Protein AF-A0A960KCT1-F1 (afdb_monomer_lite)

pLDDT: mean 78.35, std 16.69, range [34.88, 96.38]

Sequence (153 aa):
AGGGMVDRVDALTRLNRQRGVGMAMISHTMSDLLSLASEQDRMKAKGFVERSGMVICGGLPAAEMPLLTSAIPFSRAEQSMLIGWQDPPAWDPHTGREAAPPGRGKFLVKVGGRPGIPVEVHLTEAERTINDTNKLWHTQSRVQSPASATEEG

Foldseek 3Di:
DAPCPLVVVVVCVVVCVVVVHDDDDDDPALVVLVVHPDPVSSVSSLQCLLPDQKDKAFADALVRVVSNCVSANDDPVRSVVSNQQPAAFDQDPVVRDGHPRPRVQWMWMDGGHDGTDIDGDDDDPVRVVVPPPCVVVVPPDPPDDDPPPDDDD

Structure (mmCIF, N/CA/C/O backbone):
data_AF-A0A960KCT1-F1
#
_entry.id   AF-A0A960KCT1-F1
#
loop_
_atom_site.group_PDB
_atom_site.id
_atom_site.type_symbol
_atom_site.label_atom_id
_atom_site.label_alt_id
_atom_site.label_comp_id
_atom_site.label_asym_id
_atom_site.label_entity_id
_atom_site.label_seq_id
_atom_site.pdbx_PDB_ins_code
_atom_site.Cartn_x
_atom_site.Cartn_y
_atom_site.Cartn_z
_atom_site.occupancy
_atom_site.B_iso_or_equiv
_atom_site.auth_seq_id
_atom_site.auth_comp_id
_atom_site.auth_asym_id
_atom_site.auth_atom_id
_atom_site.pdbx_PDB_model_num
ATOM 1 N N . ALA A 1 1 ? -20.639 9.529 -8.625 1.00 41.09 1 ALA A N 1
ATOM 2 C CA . ALA A 1 1 ? -21.199 8.176 -8.426 1.00 41.09 1 ALA A CA 1
ATOM 3 C C . ALA A 1 1 ? -20.186 7.371 -7.618 1.00 41.09 1 ALA A C 1
ATOM 5 O O . ALA A 1 1 ? -19.053 7.280 -8.060 1.00 41.09 1 ALA A O 1
ATOM 6 N N . GLY A 1 2 ? -20.521 6.905 -6.411 1.00 51.38 2 GLY A N 1
ATOM 7 C CA . GLY A 1 2 ? -19.531 6.277 -5.514 1.00 51.38 2 GLY A CA 1
ATOM 8 C C . GLY A 1 2 ? -20.027 5.950 -4.099 1.00 51.38 2 GLY A C 1
ATOM 9 O O . GLY A 1 2 ? -19.404 5.147 -3.411 1.00 51.38 2 GLY A O 1
ATOM 10 N N . GLY A 1 3 ? -21.166 6.509 -3.673 1.00 59.22 3 GLY A N 1
ATOM 11 C CA . GLY A 1 3 ? -21.781 6.155 -2.390 1.00 59.22 3 GLY A CA 1
ATOM 12 C C . GLY A 1 3 ? -22.148 4.668 -2.321 1.00 59.22 3 GLY A C 1
ATOM 13 O O . GLY A 1 3 ? -22.731 4.126 -3.263 1.00 59.22 3 GLY A O 1
ATOM 14 N N . GLY A 1 4 ? -21.782 4.009 -1.220 1.00 72.94 4 GLY A N 1
ATOM 15 C CA . GLY A 1 4 ? -22.131 2.613 -0.935 1.00 72.94 4 GLY A CA 1
ATOM 16 C C . GLY A 1 4 ? -21.210 1.547 -1.545 1.00 72.94 4 GLY A C 1
ATOM 17 O O . GLY A 1 4 ? -21.455 0.358 -1.346 1.00 72.94 4 GLY A O 1
ATOM 18 N N . MET A 1 5 ? -20.142 1.916 -2.267 1.00 80.69 5 MET A N 1
ATOM 19 C CA . MET A 1 5 ? -19.152 0.932 -2.744 1.00 80.69 5 MET A CA 1
ATOM 20 C C . MET A 1 5 ? -18.437 0.250 -1.571 1.00 80.69 5 MET A C 1
ATOM 22 O O . MET A 1 5 ? -18.290 -0.970 -1.558 1.00 80.69 5 MET A O 1
ATOM 26 N N . VAL A 1 6 ? -18.059 1.034 -0.561 1.00 80.81 6 VAL A N 1
ATOM 27 C CA . VAL A 1 6 ? -17.395 0.541 0.650 1.00 80.81 6 VAL A CA 1
ATOM 28 C C . VAL A 1 6 ? -18.294 -0.423 1.420 1.00 80.81 6 VAL A C 1
ATOM 30 O O . VAL A 1 6 ? -17.832 -1.481 1.831 1.00 80.81 6 VAL A O 1
ATOM 33 N N . ASP A 1 7 ? -19.591 -0.133 1.535 1.00 82.88 7 ASP A N 1
ATOM 34 C CA . ASP A 1 7 ? -20.546 -1.025 2.206 1.00 82.88 7 ASP A CA 1
ATOM 35 C C . ASP A 1 7 ? -20.692 -2.377 1.502 1.00 82.88 7 ASP A C 1
ATOM 37 O O . ASP A 1 7 ? -20.801 -3.418 2.151 1.00 82.88 7 ASP A O 1
ATOM 41 N N . ARG A 1 8 ? -20.653 -2.387 0.164 1.00 83.12 8 ARG A N 1
ATOM 42 C CA . ARG A 1 8 ? -20.685 -3.633 -0.615 1.00 83.12 8 ARG A CA 1
ATOM 43 C C . ARG A 1 8 ? -19.427 -4.465 -0.388 1.00 83.12 8 ARG A C 1
ATOM 45 O O . ARG A 1 8 ? -19.531 -5.677 -0.213 1.00 83.12 8 ARG A O 1
ATOM 52 N N . VAL A 1 9 ? -18.255 -3.828 -0.364 1.00 82.56 9 VAL A N 1
ATOM 53 C CA . VAL A 1 9 ? -16.987 -4.506 -0.056 1.00 82.56 9 VAL A CA 1
ATOM 54 C C . VAL A 1 9 ? -17.003 -5.045 1.378 1.00 82.56 9 VAL A C 1
ATOM 56 O O . VAL A 1 9 ? -16.672 -6.211 1.584 1.00 82.56 9 VAL A O 1
ATOM 59 N N . ASP A 1 10 ? -17.479 -4.268 2.356 1.00 83.00 10 ASP A N 1
ATOM 60 C CA . ASP A 1 10 ? -17.602 -4.720 3.749 1.00 83.00 10 ASP A CA 1
ATOM 61 C C . ASP A 1 10 ? -18.520 -5.949 3.867 1.00 83.00 10 ASP A C 1
ATOM 63 O O . ASP A 1 10 ? -18.131 -6.969 4.444 1.00 83.00 10 ASP A O 1
ATOM 67 N N . ALA A 1 11 ? -19.692 -5.917 3.225 1.00 81.56 11 ALA A N 1
ATOM 68 C CA . ALA A 1 11 ? -20.610 -7.053 3.185 1.00 81.56 11 ALA A CA 1
ATOM 69 C C . ALA A 1 11 ? -19.955 -8.310 2.582 1.00 81.56 11 ALA A C 1
ATOM 71 O O . ALA A 1 11 ? -20.084 -9.406 3.137 1.00 81.56 11 ALA A O 1
ATOM 72 N N . LEU A 1 12 ? -19.202 -8.158 1.488 1.00 81.81 12 LEU A N 1
ATOM 73 C CA . LEU A 1 12 ? -18.476 -9.263 0.860 1.00 81.81 12 LEU A CA 1
ATOM 74 C C . LEU A 1 12 ? -17.367 -9.817 1.762 1.00 81.81 12 LEU A C 1
ATOM 76 O O . LEU A 1 12 ? -17.253 -11.035 1.895 1.00 81.81 12 LEU A O 1
ATOM 80 N N . THR A 1 13 ? -16.579 -8.966 2.428 1.00 79.19 13 THR A N 1
ATOM 81 C CA . THR A 1 13 ? -15.519 -9.438 3.340 1.00 79.19 13 THR A CA 1
ATOM 82 C C . THR A 1 13 ? -16.082 -10.260 4.501 1.00 79.19 13 THR A C 1
ATOM 84 O O . THR A 1 13 ? -15.468 -11.250 4.908 1.00 79.19 13 THR A O 1
ATOM 87 N N . ARG A 1 14 ? -17.276 -9.912 5.002 1.00 80.25 14 ARG A N 1
ATOM 88 C CA . ARG A 1 14 ? -17.973 -10.668 6.054 1.00 80.25 14 ARG A CA 1
ATOM 89 C C . ARG A 1 14 ? -18.489 -12.020 5.565 1.00 80.25 14 ARG A C 1
ATOM 91 O O . ARG A 1 14 ? -18.292 -13.018 6.255 1.00 80.25 14 ARG A O 1
ATOM 98 N N . LEU A 1 15 ? -19.115 -12.068 4.388 1.00 79.19 15 LEU A N 1
ATOM 99 C CA . LEU A 1 15 ? -19.645 -13.310 3.808 1.00 79.19 15 LEU A CA 1
ATOM 100 C C . LEU A 1 15 ? -18.529 -14.292 3.424 1.00 79.19 15 LEU A C 1
ATOM 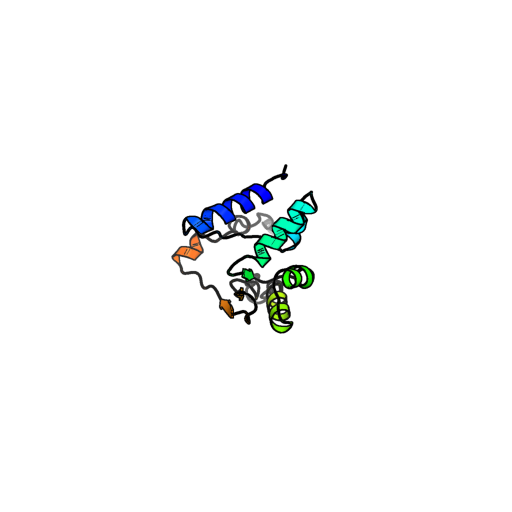102 O O . LEU A 1 15 ? -18.629 -15.489 3.694 1.00 79.19 15 LEU A O 1
ATOM 106 N N . ASN A 1 16 ? -17.442 -13.788 2.838 1.00 81.12 16 ASN A N 1
ATOM 107 C CA . ASN A 1 16 ? -16.352 -14.614 2.320 1.00 81.12 16 ASN A CA 1
ATOM 108 C C . ASN A 1 16 ? -15.605 -15.386 3.418 1.00 81.12 16 ASN A C 1
ATOM 110 O O . ASN A 1 16 ? -15.209 -16.532 3.191 1.00 81.12 16 ASN A O 1
ATOM 114 N N . ARG A 1 17 ? -15.505 -14.826 4.635 1.00 71.06 17 ARG A N 1
ATOM 115 C CA . ARG A 1 17 ? -14.908 -15.515 5.796 1.00 71.06 17 ARG A CA 1
ATOM 116 C C . ARG A 1 17 ? -15.616 -16.822 6.154 1.00 71.06 17 ARG A C 1
ATOM 118 O O . ARG A 1 17 ? -14.961 -17.749 6.609 1.00 71.06 17 ARG A O 1
ATOM 125 N N . GLN A 1 18 ? -16.928 -16.913 5.941 1.00 73.56 18 GLN A N 1
ATOM 126 C CA . GLN A 1 18 ? -17.704 -18.116 6.268 1.00 73.56 18 GLN A CA 1
ATOM 127 C C . GLN A 1 18 ? -17.621 -19.199 5.185 1.00 73.56 18 GLN A C 1
ATOM 129 O O . GLN A 1 18 ? -17.978 -20.344 5.439 1.00 73.56 18 GLN A O 1
ATOM 134 N N . ARG A 1 19 ? -17.171 -18.845 3.975 1.00 78.88 19 ARG A N 1
ATOM 135 C CA . ARG A 1 19 ? -17.183 -19.728 2.797 1.00 78.88 19 ARG A CA 1
ATOM 136 C C . ARG A 1 19 ? -15.792 -20.134 2.310 1.00 78.88 19 ARG A C 1
ATOM 138 O O . ARG A 1 19 ? -15.685 -20.749 1.258 1.00 78.88 19 ARG A O 1
ATOM 145 N N . GLY A 1 20 ? -14.736 -19.773 3.043 1.00 79.12 20 GLY A N 1
ATOM 146 C CA . GLY A 1 20 ? -13.354 -20.055 2.641 1.00 79.12 20 GLY A CA 1
ATOM 147 C C . GLY A 1 20 ? -12.911 -19.306 1.379 1.00 79.12 20 GLY A C 1
ATOM 148 O O . GLY A 1 20 ? -11.993 -19.749 0.698 1.00 79.12 20 GLY A O 1
ATOM 149 N N . VAL A 1 21 ? -13.561 -18.186 1.044 1.00 85.50 21 VAL A N 1
ATOM 150 C CA . VAL A 1 21 ? -13.243 -17.391 -0.151 1.00 85.50 21 VAL A CA 1
ATOM 151 C C . VAL A 1 21 ? -12.229 -16.304 0.213 1.00 85.50 21 VAL A C 1
ATOM 153 O O . VAL A 1 21 ? -12.458 -15.515 1.130 1.00 85.50 21 VAL A O 1
ATOM 156 N N . GLY A 1 22 ? -11.110 -16.244 -0.512 1.00 82.81 22 GLY A N 1
ATOM 157 C CA . GLY A 1 22 ? -10.127 -15.164 -0.399 1.00 82.81 22 GLY A CA 1
ATOM 158 C C . GLY A 1 22 ? -10.562 -13.907 -1.158 1.00 82.81 22 GLY A C 1
ATOM 159 O O . GLY A 1 22 ? -11.239 -13.994 -2.179 1.00 82.81 22 GLY A O 1
ATOM 160 N N . MET A 1 23 ? -10.167 -12.731 -0.671 1.00 87.12 23 MET A N 1
ATOM 161 C CA . MET A 1 23 ? -10.378 -11.457 -1.361 1.00 87.12 23 MET A CA 1
ATOM 162 C C . MET A 1 23 ? -9.052 -10.712 -1.469 1.00 87.12 23 MET A C 1
ATOM 164 O O . MET A 1 23 ? -8.354 -10.557 -0.469 1.00 87.12 23 MET A O 1
ATOM 168 N N . ALA A 1 24 ? -8.743 -10.228 -2.670 1.00 89.31 24 ALA A N 1
ATOM 169 C CA . ALA A 1 24 ? -7.650 -9.299 -2.915 1.00 89.31 24 ALA A CA 1
ATOM 170 C C . ALA A 1 24 ? -8.232 -7.916 -3.227 1.00 89.31 24 ALA A C 1
ATOM 172 O O . ALA A 1 24 ? -9.109 -7.787 -4.080 1.00 89.31 24 ALA A O 1
ATOM 173 N N . MET A 1 25 ? -7.749 -6.896 -2.522 1.00 90.06 25 MET A N 1
ATOM 174 C CA . MET A 1 25 ? -8.068 -5.491 -2.772 1.00 90.06 25 MET A CA 1
ATOM 175 C C . MET A 1 25 ? -6.795 -4.819 -3.274 1.00 90.06 25 MET A C 1
ATOM 177 O O . MET A 1 25 ? -5.746 -4.967 -2.650 1.00 90.06 25 MET A O 1
ATOM 181 N N . ILE A 1 26 ? -6.880 -4.126 -4.407 1.00 90.44 26 ILE A N 1
ATOM 182 C CA . ILE A 1 26 ? -5.725 -3.527 -5.080 1.00 90.44 26 ILE A CA 1
ATOM 183 C C . ILE A 1 26 ? -6.019 -2.039 -5.271 1.00 90.44 26 ILE A C 1
ATOM 185 O O . ILE A 1 26 ? -7.007 -1.684 -5.913 1.00 90.44 26 ILE A O 1
ATOM 189 N N . SER A 1 27 ? -5.170 -1.187 -4.700 1.00 89.06 27 SER A N 1
ATOM 190 C CA . SER A 1 27 ? -5.159 0.264 -4.901 1.00 89.06 27 SER A CA 1
ATOM 191 C C . SER A 1 27 ? -3.742 0.724 -5.242 1.00 89.06 27 SER A C 1
ATOM 193 O O . SER A 1 27 ? -2.779 -0.023 -5.048 1.00 89.06 27 SER A O 1
ATOM 195 N N . HIS A 1 28 ? -3.605 1.939 -5.771 1.00 88.88 28 HIS A N 1
ATOM 196 C CA . HIS A 1 28 ? -2.292 2.526 -6.027 1.00 88.88 28 HIS A CA 1
ATOM 197 C C . HIS A 1 28 ? -1.688 3.102 -4.752 1.00 88.88 28 HIS A C 1
ATOM 199 O O . HIS A 1 28 ? -0.478 3.023 -4.551 1.00 88.88 28 HIS A O 1
ATOM 205 N N . THR A 1 29 ? -2.525 3.675 -3.891 1.00 87.94 29 THR A N 1
ATOM 206 C CA . THR A 1 29 ? -2.094 4.334 -2.658 1.00 87.94 29 THR A CA 1
ATOM 207 C C . THR A 1 29 ? -3.109 4.147 -1.526 1.00 87.94 29 THR A C 1
ATOM 209 O O . THR A 1 29 ? -4.215 3.638 -1.737 1.00 87.94 29 THR A O 1
ATOM 212 N N . MET A 1 30 ? -2.744 4.563 -0.307 1.00 87.69 30 MET A N 1
ATOM 213 C CA . MET A 1 30 ? -3.702 4.688 0.798 1.00 87.69 30 MET A CA 1
ATOM 214 C C . MET A 1 30 ? -4.592 5.919 0.607 1.00 87.69 30 MET A C 1
ATOM 216 O O . MET A 1 30 ? -5.762 5.899 0.993 1.00 87.69 30 MET A O 1
ATOM 220 N N . SER A 1 31 ? -4.059 6.970 -0.017 1.00 86.19 31 SER A N 1
ATOM 221 C CA . SER A 1 31 ? -4.798 8.184 -0.371 1.00 86.19 31 SER A CA 1
ATOM 222 C C . SER A 1 31 ? -5.987 7.927 -1.301 1.00 86.19 31 SER A C 1
ATOM 224 O O . SER A 1 31 ? -6.995 8.628 -1.196 1.00 86.19 31 SER A O 1
ATOM 226 N N . ASP A 1 32 ? -5.950 6.874 -2.122 1.00 85.19 32 ASP A N 1
ATOM 227 C CA . ASP A 1 32 ? -7.102 6.448 -2.932 1.00 85.19 32 ASP A CA 1
ATOM 228 C C . ASP A 1 32 ? -8.343 6.201 -2.056 1.00 85.19 32 ASP A C 1
ATOM 230 O O . ASP A 1 32 ? -9.463 6.543 -2.439 1.00 85.19 32 ASP A O 1
ATOM 234 N N . LEU A 1 33 ? -8.154 5.689 -0.834 1.00 81.25 33 LEU A N 1
ATOM 235 C CA . LEU A 1 33 ? -9.231 5.445 0.130 1.00 81.25 33 LEU A CA 1
ATOM 236 C C . LEU A 1 33 ? -9.754 6.742 0.765 1.00 81.25 33 LEU A C 1
ATOM 238 O O . LEU A 1 33 ? -10.884 6.787 1.248 1.00 81.25 33 LEU A O 1
ATOM 242 N N . LEU A 1 34 ? -8.964 7.817 0.761 1.00 78.06 34 LEU A N 1
ATOM 243 C CA . LEU A 1 34 ? -9.381 9.131 1.256 1.00 78.06 34 LEU A CA 1
ATOM 244 C C . LEU A 1 34 ? -10.187 9.928 0.227 1.00 78.06 34 LEU A C 1
ATOM 246 O O . LEU A 1 34 ? -10.888 10.866 0.602 1.00 78.06 34 LEU A O 1
ATOM 250 N N . SER A 1 35 ? -10.145 9.540 -1.049 1.00 80.81 35 SER A N 1
ATOM 251 C CA . SER A 1 35 ? -10.928 10.180 -2.115 1.00 80.81 35 SER A CA 1
ATOM 252 C C . SER A 1 35 ? -12.446 9.971 -1.977 1.00 80.81 35 SER A C 1
ATOM 254 O O . SER A 1 35 ? -13.239 10.627 -2.654 1.00 80.81 35 SER A O 1
ATOM 256 N N . LEU A 1 36 ? -12.869 9.082 -1.071 1.00 81.25 36 LEU A N 1
ATOM 257 C CA . LEU A 1 36 ? -14.272 8.799 -0.788 1.00 81.25 36 LEU A CA 1
ATOM 258 C C . LEU A 1 36 ? -14.999 10.042 -0.253 1.00 81.25 36 LEU A C 1
ATOM 260 O O . LEU A 1 36 ? -14.438 10.847 0.492 1.00 81.25 36 LEU A O 1
ATOM 264 N N . ALA A 1 37 ? -16.266 10.201 -0.639 1.00 79.94 37 ALA A N 1
ATOM 265 C CA . ALA A 1 37 ? -17.031 11.417 -0.361 1.00 79.94 37 ALA A CA 1
ATOM 266 C C . ALA A 1 37 ? -17.370 11.596 1.129 1.00 79.94 37 ALA A C 1
ATOM 268 O O . ALA A 1 37 ? -17.350 12.721 1.623 1.00 79.94 37 ALA A O 1
ATOM 269 N N . SER A 1 38 ? -17.674 10.507 1.842 1.00 87.06 38 SER A N 1
ATOM 270 C CA . SER A 1 38 ? -18.049 10.553 3.257 1.00 87.06 38 SER A CA 1
ATOM 271 C C . SER A 1 38 ? -16.888 10.141 4.163 1.00 87.06 38 SER A C 1
ATOM 273 O O . SER A 1 38 ? -16.128 9.223 3.853 1.00 87.06 38 SER A O 1
ATOM 275 N N . GLU A 1 39 ? -16.765 10.791 5.321 1.00 85.44 39 GLU A N 1
ATOM 276 C CA . GLU A 1 39 ? -15.782 10.415 6.345 1.00 85.44 39 GLU A CA 1
ATOM 277 C C . GLU A 1 39 ? -16.007 8.981 6.851 1.00 85.44 39 GLU A C 1
ATOM 279 O O . GLU A 1 39 ? -15.056 8.232 7.075 1.00 85.44 39 GLU A O 1
ATOM 284 N N . GLN A 1 40 ? -17.274 8.567 6.945 1.00 84.94 40 GLN A N 1
ATOM 285 C CA . GLN A 1 40 ? -17.654 7.210 7.323 1.00 84.94 40 GLN A CA 1
ATOM 286 C C . GLN A 1 40 ? -17.084 6.160 6.358 1.00 84.94 40 GLN A C 1
ATOM 288 O O . GLN A 1 40 ? -16.557 5.138 6.802 1.00 84.94 40 GLN A O 1
ATOM 293 N N . ASP A 1 41 ? -17.149 6.416 5.050 1.00 84.81 41 ASP A N 1
ATOM 294 C CA . ASP A 1 41 ? -16.608 5.513 4.033 1.00 84.81 41 ASP A CA 1
ATOM 295 C C . ASP A 1 41 ? -15.077 5.474 4.077 1.00 84.81 41 ASP A C 1
ATOM 297 O O . ASP A 1 41 ? -14.496 4.393 3.982 1.00 84.81 41 ASP A O 1
ATOM 301 N N . ARG A 1 42 ? -14.415 6.618 4.306 1.00 86.88 42 ARG A N 1
ATOM 302 C CA . ARG A 1 42 ? -12.950 6.686 4.487 1.00 86.88 42 ARG A CA 1
ATOM 303 C C . ARG A 1 42 ? -12.492 5.849 5.678 1.00 86.88 42 ARG A C 1
ATOM 305 O O . ARG A 1 42 ? -11.548 5.069 5.558 1.00 86.88 42 ARG A O 1
ATOM 312 N N . MET A 1 43 ? -13.174 5.975 6.819 1.00 85.81 43 MET A N 1
ATOM 313 C CA . MET A 1 43 ? -12.864 5.200 8.024 1.00 85.81 43 MET A CA 1
ATOM 314 C C . MET A 1 43 ? -13.044 3.696 7.797 1.00 85.81 43 MET A C 1
ATOM 316 O O . MET A 1 43 ? -12.171 2.905 8.158 1.00 85.81 43 MET A O 1
ATOM 320 N N . LYS A 1 44 ? -14.143 3.287 7.153 1.00 86.12 44 LYS A N 1
ATOM 321 C CA . LYS A 1 44 ? -14.384 1.879 6.806 1.00 86.12 44 LYS A CA 1
ATOM 322 C C . LYS A 1 44 ? -13.316 1.336 5.857 1.00 86.12 44 LYS A C 1
ATOM 324 O O . LYS A 1 44 ? -12.772 0.266 6.121 1.00 86.12 44 LYS A O 1
ATOM 329 N N . ALA A 1 45 ? -12.988 2.086 4.805 1.00 85.94 45 ALA A N 1
ATOM 330 C CA . ALA A 1 45 ? -11.986 1.708 3.817 1.00 85.94 45 ALA A CA 1
ATOM 331 C C . ALA A 1 45 ? -10.593 1.548 4.441 1.00 85.94 45 ALA A C 1
ATOM 333 O O . ALA A 1 45 ? -9.930 0.537 4.216 1.00 85.94 45 ALA A O 1
ATOM 334 N N . LYS A 1 46 ? -10.183 2.480 5.310 1.00 87.06 46 LYS A N 1
ATOM 335 C CA . LYS A 1 46 ? -8.952 2.345 6.102 1.00 87.06 46 LYS A CA 1
ATOM 336 C C . LYS A 1 46 ? -8.966 1.072 6.954 1.00 87.06 46 LYS A C 1
ATOM 338 O O . LYS A 1 46 ? -7.979 0.339 6.995 1.00 87.06 46 LYS A O 1
ATOM 343 N N . GLY A 1 47 ? -10.106 0.774 7.576 1.00 87.44 47 GLY A N 1
ATOM 344 C CA . GLY A 1 47 ? -10.293 -0.441 8.363 1.00 87.44 47 GLY 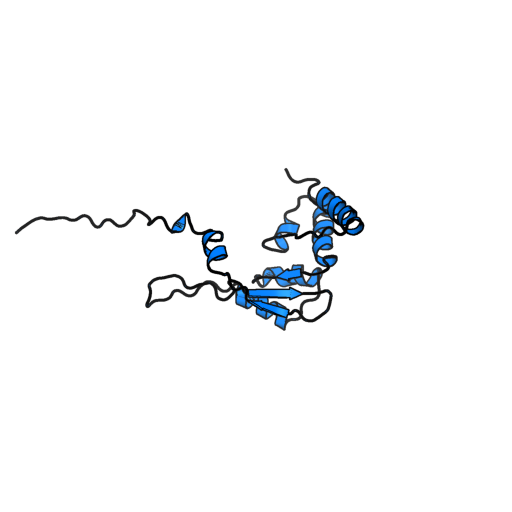A CA 1
ATOM 345 C C . GLY A 1 47 ? -10.159 -1.739 7.555 1.00 87.44 47 GLY A C 1
ATOM 346 O O . GLY A 1 47 ? -9.855 -2.779 8.138 1.00 87.44 47 GLY A O 1
ATOM 347 N N . PHE A 1 48 ? -10.349 -1.722 6.231 1.00 87.69 48 PHE A N 1
ATOM 348 C CA . PHE A 1 48 ? -10.093 -2.901 5.397 1.00 87.69 48 PHE A CA 1
ATOM 349 C C . PHE A 1 48 ? -8.614 -3.274 5.372 1.00 87.69 48 PHE A C 1
ATOM 351 O O . PHE A 1 48 ? -8.286 -4.455 5.473 1.00 87.69 48 PHE A O 1
ATOM 358 N N . VAL A 1 49 ? -7.727 -2.282 5.293 1.00 89.19 49 VAL A N 1
ATOM 359 C CA . VAL A 1 49 ? -6.275 -2.499 5.307 1.00 89.19 49 VAL A CA 1
ATOM 360 C C . VAL A 1 49 ? -5.842 -3.034 6.668 1.00 89.19 49 VAL A C 1
ATOM 362 O O . VAL A 1 49 ? -5.207 -4.079 6.733 1.00 89.19 49 VAL A O 1
ATOM 365 N N . GLU A 1 50 ? -6.283 -2.402 7.755 1.00 88.94 50 GLU A N 1
ATOM 366 C CA . GLU A 1 50 ? -5.971 -2.823 9.130 1.00 88.94 50 GLU A CA 1
ATOM 367 C C . GLU A 1 50 ? -6.387 -4.276 9.426 1.00 88.94 50 GLU A C 1
ATOM 369 O O . GLU A 1 50 ? -5.668 -5.020 10.091 1.00 88.94 50 GLU A O 1
ATOM 374 N N . ARG A 1 51 ? -7.542 -4.711 8.904 1.00 87.56 51 ARG A N 1
ATOM 375 C CA . ARG A 1 51 ? -8.072 -6.069 9.120 1.00 87.56 51 ARG A CA 1
ATOM 376 C C . ARG A 1 51 ? -7.619 -7.089 8.075 1.00 87.56 51 ARG A C 1
ATOM 378 O O . ARG A 1 51 ? -8.054 -8.246 8.140 1.00 87.56 51 ARG A O 1
ATOM 385 N N . SER A 1 52 ? -6.806 -6.684 7.102 1.00 88.75 52 SER A N 1
ATOM 386 C CA . SER A 1 52 ? -6.290 -7.590 6.080 1.00 88.75 52 SER A CA 1
ATOM 387 C C . SER A 1 52 ? -5.293 -8.561 6.709 1.00 88.75 52 SER A C 1
ATOM 389 O O . SER A 1 52 ? -4.380 -8.161 7.426 1.00 88.75 52 SER A O 1
ATOM 391 N N . GLY A 1 53 ? -5.461 -9.861 6.445 1.00 88.12 53 GLY A N 1
ATOM 392 C CA . GLY A 1 53 ? -4.557 -10.886 6.985 1.00 88.12 53 GLY A CA 1
ATOM 393 C C . GLY A 1 53 ? -3.117 -10.746 6.475 1.00 88.12 53 GLY A C 1
ATOM 394 O O . GLY A 1 53 ? -2.179 -11.184 7.135 1.00 88.12 53 GLY A O 1
ATOM 395 N N . MET A 1 54 ? -2.952 -10.109 5.318 1.00 91.56 54 MET A N 1
ATOM 396 C CA . MET A 1 54 ? -1.676 -9.782 4.703 1.00 91.56 54 MET A CA 1
ATOM 397 C C . MET A 1 54 ? -1.836 -8.496 3.891 1.00 91.56 54 MET A C 1
ATOM 399 O O . MET A 1 54 ? -2.866 -8.301 3.246 1.00 91.56 54 MET A O 1
ATOM 403 N N . VAL A 1 55 ? -0.811 -7.649 3.903 1.00 94.31 55 VAL A N 1
ATOM 404 C CA . VAL A 1 55 ? -0.713 -6.449 3.069 1.00 94.31 55 VAL A CA 1
ATOM 405 C C . VAL A 1 55 ? 0.559 -6.536 2.242 1.00 94.31 55 VAL A C 1
ATOM 407 O O . VAL A 1 55 ? 1.624 -6.852 2.765 1.00 94.31 55 VAL A O 1
ATOM 410 N N . ILE A 1 56 ? 0.438 -6.286 0.942 1.00 95.25 56 ILE A N 1
ATOM 411 C CA . ILE A 1 56 ? 1.553 -6.302 -0.002 1.00 95.25 56 ILE A CA 1
ATOM 412 C C . ILE A 1 56 ? 1.726 -4.877 -0.518 1.00 95.25 56 ILE A C 1
ATOM 414 O O . ILE A 1 56 ? 0.799 -4.318 -1.102 1.00 95.25 56 ILE A O 1
ATOM 418 N N . CYS A 1 57 ? 2.900 -4.291 -0.298 1.00 94.62 57 CYS A N 1
ATOM 419 C CA . CYS A 1 57 ? 3.211 -2.931 -0.729 1.00 94.62 57 CYS A CA 1
ATOM 420 C C . CYS A 1 57 ? 4.293 -2.958 -1.806 1.00 94.62 57 CYS A C 1
ATOM 422 O O . CYS A 1 57 ? 5.370 -3.500 -1.574 1.00 94.62 57 CYS A O 1
ATOM 424 N N . GLY A 1 58 ? 4.019 -2.364 -2.967 1.00 93.56 58 GLY A N 1
ATOM 425 C CA . GLY A 1 58 ? 5.072 -1.967 -3.905 1.00 93.56 58 GLY A CA 1
ATOM 426 C C . GLY A 1 58 ? 5.737 -0.673 -3.440 1.00 93.56 58 GLY A C 1
ATOM 427 O O . GLY A 1 58 ? 5.483 -0.209 -2.328 1.00 93.56 58 GLY A O 1
ATOM 428 N N . GLY A 1 59 ? 6.554 -0.054 -4.293 1.00 92.75 59 GLY A N 1
ATOM 429 C CA . GLY A 1 59 ? 7.080 1.273 -3.977 1.00 92.75 59 GLY A CA 1
ATOM 430 C C . GLY A 1 59 ? 5.949 2.252 -3.643 1.00 92.75 59 GLY A C 1
ATOM 431 O O . GLY A 1 59 ? 4.930 2.259 -4.332 1.00 92.75 59 GLY A O 1
ATOM 432 N N . LEU A 1 60 ? 6.127 3.087 -2.618 1.00 92.88 60 LEU A N 1
ATOM 433 C CA . LEU A 1 60 ? 5.166 4.122 -2.219 1.00 92.88 60 LEU A CA 1
ATOM 434 C C . LEU A 1 60 ? 5.896 5.413 -1.822 1.00 92.88 60 LEU A C 1
ATOM 436 O O . LEU A 1 60 ? 6.945 5.338 -1.181 1.00 92.88 60 LEU A O 1
AT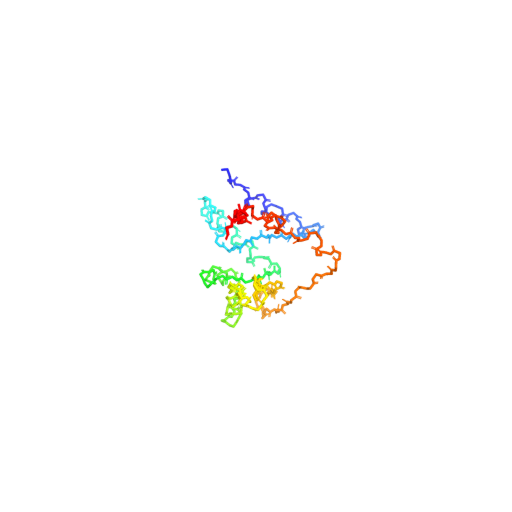OM 440 N N . PRO A 1 61 ? 5.375 6.600 -2.184 1.00 92.19 61 PRO A N 1
ATOM 441 C CA . PRO A 1 61 ? 6.057 7.852 -1.892 1.00 92.19 61 PRO A CA 1
ATOM 442 C C . PRO A 1 61 ? 6.034 8.149 -0.390 1.00 92.19 61 PRO A C 1
ATOM 444 O O . PRO A 1 61 ? 5.141 7.713 0.338 1.00 92.19 61 PRO A O 1
ATOM 447 N N . ALA A 1 62 ? 6.992 8.952 0.078 1.00 93.38 62 ALA A N 1
ATOM 448 C CA . ALA A 1 62 ? 7.136 9.276 1.501 1.00 93.38 62 ALA A CA 1
ATOM 449 C C . ALA A 1 62 ? 5.858 9.875 2.122 1.00 93.38 62 ALA A C 1
ATOM 451 O O . ALA A 1 62 ? 5.562 9.629 3.291 1.00 93.38 62 ALA A O 1
ATOM 452 N N . ALA A 1 63 ? 5.075 10.607 1.323 1.00 92.88 63 ALA A N 1
ATOM 453 C CA . ALA A 1 63 ? 3.801 11.194 1.732 1.00 92.88 63 ALA A CA 1
ATOM 454 C C . ALA A 1 63 ? 2.737 10.153 2.143 1.00 92.88 63 ALA A C 1
ATOM 456 O O . ALA A 1 63 ? 1.862 10.470 2.944 1.00 92.88 63 ALA A O 1
ATOM 457 N N . GLU A 1 64 ? 2.826 8.910 1.658 1.00 93.69 64 GLU A N 1
ATOM 458 C CA . GLU A 1 64 ? 1.879 7.835 1.994 1.00 93.69 64 GLU A CA 1
ATOM 459 C C . GLU A 1 64 ? 2.209 7.146 3.325 1.00 93.69 64 GLU A C 1
ATOM 461 O O . GLU A 1 64 ? 1.343 6.505 3.927 1.00 93.69 64 GLU A O 1
ATOM 466 N N . MET A 1 65 ? 3.446 7.277 3.822 1.00 95.00 65 MET A N 1
ATOM 467 C CA . MET A 1 65 ? 3.915 6.542 5.002 1.00 95.00 65 MET A CA 1
ATOM 468 C C . MET A 1 65 ? 3.094 6.814 6.271 1.00 95.00 65 MET A C 1
ATOM 470 O O . MET A 1 65 ? 2.812 5.847 6.985 1.00 95.00 65 MET A O 1
ATOM 474 N N . PRO A 1 66 ? 2.655 8.055 6.576 1.00 94.06 66 PRO A N 1
ATOM 475 C CA . PRO A 1 66 ? 1.801 8.308 7.735 1.00 94.06 66 PRO A CA 1
ATOM 476 C C . PRO A 1 66 ? 0.462 7.567 7.652 1.00 94.06 66 PRO A C 1
ATOM 478 O O . PRO A 1 66 ? 0.039 6.951 8.629 1.00 94.06 66 PRO A O 1
ATOM 481 N N . LEU A 1 67 ? -0.186 7.571 6.482 1.00 91.62 67 LEU A N 1
ATOM 482 C CA . LEU A 1 67 ? -1.465 6.887 6.281 1.00 91.62 67 LEU A CA 1
ATOM 483 C C . LEU A 1 67 ? -1.303 5.372 6.366 1.00 91.62 67 LEU A C 1
ATOM 485 O O . LEU A 1 67 ? -2.062 4.723 7.087 1.00 91.62 67 LEU A O 1
ATOM 489 N N . LEU A 1 68 ? -0.279 4.828 5.709 1.00 92.12 68 LEU A N 1
ATOM 490 C CA . LEU A 1 68 ? 0.039 3.405 5.740 1.00 92.12 68 LEU A CA 1
ATOM 491 C C . LEU A 1 68 ? 0.354 2.927 7.166 1.00 92.12 68 LEU A C 1
ATOM 493 O O . LEU A 1 68 ? -0.250 1.969 7.648 1.00 92.12 68 LEU A O 1
ATOM 497 N N . THR A 1 69 ? 1.226 3.650 7.876 1.00 92.69 69 THR A N 1
ATOM 498 C CA . THR A 1 69 ? 1.639 3.318 9.253 1.00 92.69 69 THR A CA 1
ATOM 499 C C . THR A 1 69 ? 0.485 3.454 10.247 1.00 92.69 69 THR A C 1
ATOM 501 O O . THR A 1 69 ? 0.437 2.753 11.255 1.00 92.69 69 THR A O 1
ATOM 504 N N . SER A 1 70 ? -0.479 4.334 9.960 1.00 90.62 70 SER A N 1
ATOM 505 C CA . SER A 1 70 ? -1.683 4.484 10.779 1.00 90.62 70 SER A CA 1
ATOM 506 C C . SER A 1 70 ? -2.693 3.342 10.621 1.00 90.62 70 SER A C 1
ATOM 508 O O . SER A 1 70 ? -3.646 3.292 11.396 1.00 90.62 70 SER A O 1
ATOM 510 N N . ALA A 1 71 ? -2.540 2.485 9.605 1.00 89.38 71 ALA A N 1
ATOM 511 C CA . ALA A 1 71 ? -3.357 1.289 9.409 1.00 89.38 71 ALA A CA 1
ATOM 512 C C . ALA A 1 71 ? -2.635 0.023 9.898 1.00 89.38 71 ALA A C 1
ATOM 514 O O . ALA A 1 71 ? -3.257 -0.828 10.524 1.00 89.38 71 ALA A O 1
ATOM 515 N N . ILE A 1 72 ? -1.330 -0.107 9.630 1.00 91.00 72 ILE A N 1
ATOM 516 C CA . ILE A 1 72 ? -0.493 -1.236 10.069 1.00 91.00 72 ILE A CA 1
ATOM 517 C C . ILE A 1 72 ? 0.889 -0.699 10.456 1.00 91.00 72 ILE A C 1
ATOM 519 O O . ILE A 1 72 ? 1.424 0.133 9.732 1.00 91.00 72 ILE A O 1
ATOM 523 N N . PRO A 1 73 ? 1.523 -1.169 11.544 1.00 92.25 73 PRO A N 1
ATOM 524 C CA . PRO A 1 73 ? 2.837 -0.673 11.941 1.00 92.25 73 PRO A CA 1
ATOM 525 C C . PRO A 1 73 ? 3.933 -1.049 10.930 1.00 92.25 73 PRO A C 1
ATOM 527 O O . PRO A 1 73 ? 4.269 -2.224 10.760 1.00 92.25 73 PRO A O 1
ATOM 530 N N . PHE A 1 74 ? 4.553 -0.031 10.330 1.00 94.81 74 PHE A N 1
ATOM 531 C CA . PHE A 1 74 ? 5.768 -0.154 9.525 1.00 94.81 74 PHE A CA 1
ATOM 532 C C . PHE A 1 74 ? 6.961 0.473 10.247 1.00 94.81 74 PHE A C 1
ATOM 534 O O . PHE A 1 74 ? 6.896 1.603 10.735 1.00 94.81 74 PHE A O 1
ATOM 541 N N . SER A 1 75 ? 8.076 -0.249 10.294 1.00 95.44 75 SER A N 1
ATOM 542 C CA . SER A 1 75 ? 9.343 0.272 10.802 1.00 95.44 75 SER A CA 1
ATOM 543 C C . SER A 1 75 ? 9.916 1.330 9.858 1.00 95.44 75 SER A C 1
ATOM 545 O O . SER A 1 75 ? 9.616 1.348 8.665 1.00 95.44 75 SER A O 1
ATOM 547 N N . ARG A 1 76 ? 10.810 2.185 10.367 1.00 95.75 76 ARG A N 1
ATOM 548 C CA . ARG A 1 76 ? 11.498 3.178 9.525 1.00 95.75 76 ARG A CA 1
ATOM 549 C C . ARG A 1 76 ? 12.276 2.533 8.375 1.00 95.75 76 ARG A C 1
ATOM 551 O O . ARG A 1 76 ? 12.288 3.085 7.286 1.00 95.75 76 ARG A O 1
ATOM 558 N N . ALA A 1 77 ? 12.884 1.366 8.599 1.00 95.75 77 ALA A N 1
ATOM 559 C CA . ALA A 1 77 ? 13.628 0.654 7.562 1.00 95.75 77 ALA A CA 1
ATOM 560 C C . ALA A 1 77 ? 12.711 0.158 6.433 1.00 95.75 77 ALA A C 1
ATOM 562 O O . ALA A 1 77 ? 13.048 0.292 5.260 1.00 95.75 77 ALA A O 1
ATOM 563 N N . GLU A 1 78 ? 11.531 -0.361 6.783 1.00 96.06 78 GLU A N 1
ATOM 564 C CA . GLU A 1 78 ? 10.518 -0.763 5.802 1.00 96.06 78 GLU A CA 1
ATOM 565 C C . GLU A 1 78 ? 10.002 0.446 5.017 1.00 96.06 78 GLU A C 1
ATOM 567 O O . GLU A 1 78 ? 9.930 0.392 3.795 1.00 96.06 78 GLU A O 1
ATOM 572 N N . GLN A 1 79 ? 9.706 1.559 5.695 1.00 95.94 79 GLN A N 1
ATOM 573 C CA . GLN A 1 79 ? 9.276 2.795 5.035 1.00 95.94 79 GLN A CA 1
ATOM 574 C C . GLN A 1 79 ? 10.338 3.302 4.047 1.00 95.94 79 GLN A C 1
ATOM 576 O O . GLN A 1 79 ? 10.022 3.551 2.887 1.00 95.94 79 GLN A O 1
ATOM 581 N N . SER A 1 80 ? 11.606 3.383 4.465 1.00 95.00 80 SER A N 1
ATOM 582 C CA . SER A 1 80 ? 12.710 3.784 3.583 1.00 95.00 80 SER A CA 1
ATOM 583 C C . SER A 1 80 ? 12.862 2.861 2.372 1.00 95.00 80 SER A C 1
ATOM 585 O O . SER A 1 80 ? 13.153 3.333 1.276 1.00 95.00 80 SER A O 1
ATOM 587 N N . MET A 1 81 ? 12.642 1.557 2.551 1.00 94.62 81 MET A N 1
ATOM 588 C CA . MET A 1 81 ? 12.682 0.578 1.466 1.00 94.62 81 MET A CA 1
ATOM 589 C C . MET A 1 81 ? 11.568 0.818 0.439 1.00 94.62 81 MET A C 1
ATOM 591 O O . MET A 1 81 ? 11.850 0.861 -0.756 1.00 94.62 81 MET A O 1
ATOM 595 N N . LEU A 1 82 ? 10.326 1.028 0.893 1.00 94.19 82 LEU A N 1
ATOM 596 C CA . LEU A 1 82 ? 9.196 1.336 0.008 1.00 94.19 82 LEU A CA 1
ATOM 597 C C . LEU A 1 82 ? 9.410 2.647 -0.756 1.00 94.19 82 LEU A C 1
ATOM 599 O O . LEU A 1 82 ? 9.082 2.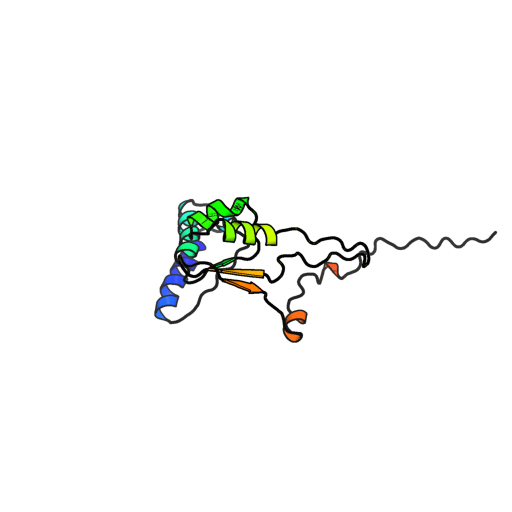727 -1.939 1.00 94.19 82 LEU A O 1
ATOM 603 N N . ILE A 1 83 ? 9.984 3.656 -0.099 1.00 93.56 83 ILE A N 1
ATOM 604 C CA . ILE A 1 83 ? 10.292 4.947 -0.721 1.00 93.56 83 ILE A CA 1
ATOM 605 C C . ILE A 1 83 ? 11.337 4.777 -1.827 1.00 93.56 83 ILE A C 1
ATOM 607 O O . ILE A 1 83 ? 11.111 5.239 -2.939 1.00 93.56 83 ILE A O 1
ATOM 611 N N . GLY A 1 84 ? 12.434 4.057 -1.572 1.00 90.00 84 GLY A N 1
ATOM 612 C CA . GLY A 1 84 ? 13.488 3.843 -2.575 1.00 90.00 84 GLY A CA 1
ATOM 613 C C . GLY A 1 84 ? 13.045 3.028 -3.799 1.00 90.00 84 GLY A C 1
ATOM 614 O O . GLY A 1 84 ? 13.716 3.013 -4.825 1.00 90.00 84 GLY A O 1
ATOM 615 N N . TRP A 1 85 ? 11.906 2.335 -3.729 1.00 91.75 85 TRP A N 1
ATOM 616 C CA . TRP A 1 85 ? 11.331 1.629 -4.878 1.00 91.75 85 TRP A CA 1
ATOM 617 C C . TRP A 1 85 ? 10.460 2.519 -5.775 1.00 91.75 85 TRP A C 1
ATOM 619 O O . TRP A 1 85 ? 10.092 2.087 -6.866 1.00 91.75 85 TRP A O 1
ATOM 629 N N . GLN A 1 86 ? 10.127 3.739 -5.351 1.00 83.06 86 GLN A N 1
ATOM 630 C CA . GLN A 1 86 ? 9.419 4.714 -6.190 1.00 83.06 86 GLN A CA 1
ATOM 631 C C . GLN A 1 86 ? 10.333 5.517 -7.108 1.00 83.06 86 GLN A C 1
ATOM 633 O O . GLN A 1 86 ? 9.820 6.246 -7.956 1.00 83.06 86 GLN A O 1
ATOM 638 N N . ASP A 1 87 ? 11.652 5.408 -6.944 1.00 75.50 87 ASP A N 1
ATOM 639 C CA . ASP A 1 87 ? 12.590 6.204 -7.724 1.00 75.50 87 ASP A CA 1
ATOM 640 C C . ASP A 1 87 ? 12.335 6.030 -9.233 1.00 75.50 87 ASP A C 1
ATOM 642 O O . ASP A 1 87 ? 12.067 4.911 -9.695 1.00 75.50 87 ASP A O 1
ATOM 646 N N . PRO A 1 88 ? 12.367 7.127 -10.013 1.00 64.19 88 PRO A N 1
ATOM 647 C CA . PRO A 1 88 ? 12.107 7.062 -11.438 1.00 64.19 88 PRO A CA 1
ATOM 648 C C . PRO A 1 88 ? 13.166 6.198 -12.136 1.00 64.19 88 PRO A C 1
ATOM 650 O O . PRO A 1 88 ? 14.304 6.087 -11.667 1.00 64.19 88 PRO A O 1
ATOM 653 N N . PRO A 1 89 ? 12.811 5.570 -13.266 1.00 62.84 89 PRO A N 1
ATOM 654 C CA . PRO A 1 89 ? 13.771 4.817 -14.055 1.00 62.84 89 PRO A CA 1
ATOM 655 C C . PRO A 1 89 ? 14.942 5.706 -14.482 1.00 62.84 89 PRO A C 1
ATOM 657 O O . PRO A 1 89 ? 14.762 6.830 -14.949 1.00 62.84 89 PRO A O 1
ATOM 660 N N . ALA A 1 90 ? 16.160 5.190 -14.330 1.00 61.34 90 ALA A N 1
ATOM 661 C CA . ALA A 1 90 ? 17.337 5.870 -14.845 1.00 61.34 90 ALA A CA 1
ATOM 662 C C . ALA A 1 90 ? 17.321 5.846 -16.383 1.00 61.34 90 ALA A C 1
ATOM 664 O O . ALA A 1 90 ? 16.995 4.828 -17.000 1.00 61.34 90 ALA A O 1
ATOM 665 N N . TRP A 1 91 ? 17.694 6.963 -17.006 1.00 60.19 91 TRP A N 1
ATOM 666 C CA . TRP A 1 91 ? 17.963 6.995 -18.439 1.00 60.19 91 TRP A CA 1
ATOM 667 C C . TRP A 1 91 ? 19.290 6.287 -18.708 1.00 60.19 91 TRP A C 1
ATOM 669 O O . TRP A 1 91 ? 20.302 6.664 -18.116 1.00 60.19 91 TRP A O 1
ATOM 679 N N . ASP A 1 92 ? 19.301 5.278 -19.581 1.00 64.94 92 ASP A N 1
ATOM 680 C CA . ASP A 1 92 ? 20.539 4.636 -20.018 1.00 64.94 92 ASP A CA 1
ATOM 681 C C . ASP A 1 92 ? 21.106 5.392 -21.238 1.00 64.94 92 ASP A C 1
ATOM 683 O O . ASP A 1 92 ? 20.572 5.273 -22.349 1.00 64.94 92 ASP A O 1
ATOM 687 N N . PRO A 1 93 ? 22.193 6.174 -21.071 1.00 57.19 93 PRO A N 1
ATOM 688 C CA . PRO A 1 93 ? 22.773 6.958 -22.155 1.00 57.19 93 PRO A CA 1
ATOM 689 C C . PRO A 1 93 ? 23.434 6.099 -23.243 1.00 57.19 93 PRO A C 1
ATOM 691 O O . PRO A 1 93 ? 23.689 6.617 -24.328 1.00 57.19 93 PRO A O 1
ATOM 694 N N . HIS A 1 94 ? 23.712 4.814 -22.993 1.00 59.88 94 HIS A N 1
ATOM 695 C CA . HIS A 1 94 ? 24.342 3.927 -23.972 1.00 59.88 94 HIS A CA 1
ATOM 696 C C . HIS A 1 94 ? 23.320 3.254 -24.894 1.00 59.88 94 HIS A C 1
ATOM 698 O O . HIS A 1 94 ? 23.578 3.084 -26.084 1.00 59.88 94 HIS A O 1
ATOM 704 N N . THR A 1 95 ? 22.148 2.891 -24.366 1.00 65.00 95 THR A N 1
ATOM 705 C CA . THR A 1 95 ? 21.092 2.226 -25.148 1.00 65.00 95 THR A CA 1
ATOM 706 C C . THR A 1 95 ? 20.002 3.178 -25.640 1.00 65.00 95 THR A C 1
ATOM 708 O O . THR A 1 95 ? 19.191 2.783 -26.481 1.00 65.00 95 THR A O 1
ATOM 711 N N . GLY A 1 96 ? 19.974 4.424 -25.145 1.00 61.28 96 GLY A N 1
ATOM 712 C CA . GLY A 1 96 ? 18.956 5.422 -25.489 1.00 61.28 96 GLY A CA 1
ATOM 713 C C . GLY A 1 96 ? 17.550 5.018 -25.039 1.00 61.28 96 GLY A C 1
ATOM 714 O O . GLY A 1 96 ? 16.561 5.475 -25.613 1.00 61.28 96 GLY A O 1
ATOM 715 N N . ARG A 1 97 ? 17.461 4.107 -24.064 1.00 62.06 97 ARG A N 1
ATOM 716 C CA . ARG A 1 97 ? 16.213 3.556 -23.537 1.00 62.06 97 ARG A CA 1
ATOM 717 C C . ARG A 1 97 ? 16.074 3.913 -22.065 1.00 62.06 97 ARG A C 1
ATOM 719 O O . ARG A 1 97 ? 17.045 3.974 -21.314 1.00 62.06 97 ARG A O 1
ATOM 726 N N . GLU A 1 98 ? 14.833 4.108 -21.651 1.00 60.06 98 GLU A N 1
ATOM 727 C CA . GLU A 1 98 ? 14.482 4.235 -20.244 1.00 60.06 98 GLU A CA 1
ATOM 728 C C . GLU A 1 98 ? 14.653 2.861 -19.571 1.00 60.06 98 GLU A C 1
ATOM 730 O O . GLU A 1 98 ? 14.073 1.863 -20.017 1.00 60.06 98 GLU A O 1
ATOM 735 N N . ALA A 1 99 ? 15.500 2.776 -18.539 1.00 64.00 99 ALA A N 1
ATOM 736 C CA . ALA A 1 99 ? 15.698 1.532 -17.802 1.00 64.00 99 ALA A CA 1
ATOM 737 C C . ALA A 1 99 ? 14.409 1.134 -17.060 1.00 64.00 99 ALA A C 1
ATOM 739 O O . ALA A 1 99 ? 13.464 1.909 -16.924 1.00 64.00 99 ALA A O 1
ATOM 740 N N . ALA A 1 100 ? 14.331 -0.097 -16.554 1.00 63.66 100 ALA A N 1
ATOM 741 C CA . ALA A 1 100 ? 13.235 -0.436 -15.652 1.00 63.66 100 ALA A CA 1
ATOM 742 C C . ALA A 1 100 ? 13.331 0.416 -14.368 1.00 63.66 100 ALA A C 1
ATOM 744 O O . ALA A 1 100 ? 14.437 0.567 -13.847 1.00 63.66 100 ALA A O 1
ATOM 745 N N . PRO A 1 101 ? 12.210 0.931 -13.820 1.00 67.62 101 PRO A N 1
ATOM 746 C CA . PRO A 1 101 ? 12.216 1.565 -12.516 1.00 67.62 101 PRO A CA 1
ATOM 747 C C . PRO A 1 101 ? 12.822 0.608 -11.485 1.00 67.62 101 PRO A C 1
ATOM 749 O O . PRO A 1 101 ? 12.482 -0.581 -11.497 1.00 67.62 101 PRO A O 1
ATOM 752 N N . PRO A 1 102 ? 13.691 1.092 -10.588 1.00 74.06 102 PRO A N 1
ATOM 753 C CA . PRO A 1 102 ? 14.415 0.269 -9.620 1.00 74.06 102 PRO A CA 1
ATOM 754 C C . PRO A 1 102 ? 13.510 -0.556 -8.694 1.00 74.06 102 PRO A C 1
ATOM 756 O O . PRO A 1 102 ? 13.958 -1.574 -8.156 1.00 74.06 102 PRO A O 1
ATOM 759 N N . GLY A 1 103 ? 12.255 -0.142 -8.500 1.00 80.00 103 GLY A N 1
ATOM 760 C CA . GLY A 1 103 ? 11.246 -0.873 -7.733 1.00 80.00 103 GLY A CA 1
ATOM 761 C C . GLY A 1 103 ? 10.349 -1.816 -8.533 1.00 80.00 103 GLY A C 1
ATOM 762 O O . GLY A 1 103 ? 9.484 -2.460 -7.941 1.00 80.00 103 GLY A O 1
ATOM 763 N N . ARG A 1 104 ? 10.495 -1.916 -9.862 1.00 85.06 104 ARG A N 1
ATOM 764 C CA . ARG A 1 104 ? 9.628 -2.779 -10.679 1.00 85.06 104 ARG A CA 1
ATOM 765 C C . ARG A 1 104 ? 9.755 -4.233 -10.218 1.00 85.06 104 ARG A C 1
ATOM 767 O O . ARG A 1 104 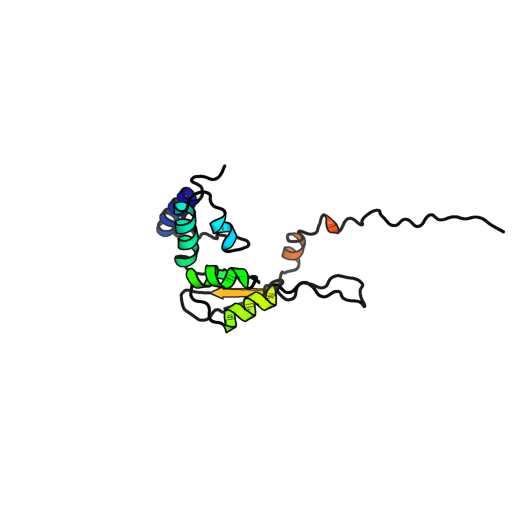? 10.847 -4.784 -10.196 1.00 85.06 104 ARG A O 1
ATOM 774 N N . GLY A 1 105 ? 8.623 -4.846 -9.873 1.00 86.94 105 GLY A N 1
ATOM 775 C CA . GLY A 1 105 ? 8.565 -6.227 -9.387 1.00 86.94 105 GLY A CA 1
ATOM 776 C C . GLY A 1 105 ? 8.947 -6.400 -7.915 1.00 86.94 105 GLY A C 1
ATOM 777 O O . GLY A 1 105 ? 8.807 -7.507 -7.404 1.00 86.94 105 GLY A O 1
ATOM 778 N N . LYS A 1 106 ? 9.379 -5.345 -7.213 1.00 92.69 106 LYS A N 1
ATOM 779 C CA . LYS A 1 106 ? 9.715 -5.410 -5.788 1.00 92.69 106 LYS A CA 1
ATOM 780 C C . LYS A 1 106 ? 8.494 -5.112 -4.934 1.00 92.69 106 LYS A C 1
ATOM 782 O O . LYS A 1 106 ? 7.803 -4.115 -5.143 1.00 92.69 106 LYS A O 1
ATOM 787 N N . PHE A 1 107 ? 8.254 -5.976 -3.958 1.00 95.69 107 PHE A N 1
ATOM 788 C CA . PHE A 1 107 ? 7.155 -5.840 -3.016 1.00 95.69 107 PHE A CA 1
ATOM 789 C C . PHE A 1 107 ? 7.610 -6.177 -1.602 1.00 95.69 107 PHE A C 1
ATOM 791 O O . PHE A 1 107 ? 8.497 -6.998 -1.392 1.00 95.69 107 PHE A O 1
ATOM 798 N N . LEU A 1 108 ? 6.963 -5.571 -0.615 1.00 96.25 108 LEU A N 1
ATOM 799 C CA . LEU A 1 108 ? 7.110 -5.898 0.792 1.00 96.25 108 LEU A CA 1
ATOM 800 C C . LEU A 1 108 ? 5.836 -6.595 1.257 1.00 96.25 108 LEU A C 1
ATOM 802 O O . LEU A 1 108 ? 4.752 -6.010 1.228 1.00 96.25 108 LEU A O 1
ATOM 806 N N . VAL A 1 109 ? 5.970 -7.841 1.697 1.00 96.25 109 VAL A N 1
ATOM 807 C CA . VAL A 1 109 ? 4.864 -8.637 2.228 1.00 96.25 109 VAL A CA 1
ATOM 808 C C . VAL A 1 109 ? 4.811 -8.474 3.740 1.00 96.25 109 VAL A C 1
ATOM 810 O O . VAL A 1 109 ? 5.729 -8.877 4.453 1.00 96.25 109 VAL A O 1
ATOM 813 N N . LYS A 1 110 ? 3.725 -7.897 4.248 1.00 94.38 110 LYS A N 1
ATOM 814 C CA . LYS A 1 110 ? 3.496 -7.628 5.667 1.00 94.38 110 LYS A CA 1
ATOM 815 C C . LYS A 1 110 ? 2.367 -8.507 6.196 1.00 94.38 110 LYS A C 1
ATOM 817 O O . LYS A 1 110 ? 1.275 -8.529 5.634 1.00 94.38 110 LYS A O 1
ATOM 822 N N . VAL A 1 111 ? 2.617 -9.212 7.299 1.00 91.88 111 VAL A N 1
ATOM 823 C CA . VAL A 1 111 ? 1.628 -10.082 7.960 1.00 91.88 111 VAL A CA 1
ATOM 824 C C . VAL A 1 111 ? 1.481 -9.649 9.417 1.00 91.88 111 VAL A C 1
ATOM 826 O O . VAL A 1 111 ? 2.340 -9.930 10.259 1.00 91.88 111 VAL A O 1
ATOM 829 N N . GLY A 1 112 ? 0.393 -8.935 9.712 1.00 83.50 112 GLY A N 1
ATOM 830 C CA . GLY A 1 112 ? 0.148 -8.341 11.027 1.00 83.50 112 GLY A CA 1
ATOM 831 C C . GLY A 1 112 ? 1.278 -7.398 11.465 1.00 83.50 112 GLY A C 1
ATOM 832 O O . GLY A 1 112 ? 1.788 -6.609 10.675 1.00 83.50 112 GLY A O 1
ATOM 833 N N . GLY A 1 113 ? 1.692 -7.493 12.732 1.00 84.00 113 GLY A N 1
ATOM 834 C CA . GLY A 1 113 ? 2.756 -6.657 13.309 1.00 84.00 113 GLY A CA 1
ATOM 835 C C . GLY A 1 113 ? 4.190 -7.162 13.099 1.00 84.00 113 GLY A C 1
ATOM 836 O O . GLY A 1 113 ? 5.117 -6.601 13.677 1.00 84.00 113 GLY A O 1
ATOM 837 N N . ARG A 1 114 ? 4.397 -8.239 12.331 1.00 89.44 114 ARG A N 1
ATOM 838 C CA . ARG A 1 114 ? 5.734 -8.819 12.114 1.00 89.44 114 ARG A CA 1
ATOM 839 C C . ARG A 1 114 ? 6.563 -7.963 11.148 1.00 89.44 114 ARG A C 1
ATOM 841 O O . ARG A 1 114 ? 5.979 -7.217 10.360 1.00 89.44 114 ARG A O 1
ATOM 848 N N . PRO A 1 115 ? 7.904 -8.064 11.163 1.00 93.31 115 PRO A N 1
ATOM 849 C CA . PRO A 1 115 ? 8.726 -7.511 10.092 1.00 93.31 115 PRO A CA 1
ATOM 850 C C . PRO A 1 115 ? 8.258 -8.015 8.722 1.00 93.31 115 PRO A C 1
ATOM 852 O O . PRO A 1 115 ? 7.896 -9.184 8.572 1.00 93.31 115 PRO A O 1
ATOM 855 N N . GLY A 1 116 ? 8.219 -7.116 7.749 1.00 94.31 116 GLY A N 1
ATOM 856 C CA . GLY A 1 116 ? 7.857 -7.408 6.376 1.00 94.31 116 GLY A CA 1
ATOM 857 C C . GLY A 1 116 ? 8.954 -8.194 5.664 1.00 94.31 116 GLY A C 1
ATOM 858 O O . GLY A 1 116 ? 10.137 -8.078 5.983 1.00 94.31 116 GLY A O 1
ATOM 859 N N . ILE A 1 117 ? 8.544 -8.990 4.684 1.00 96.38 117 ILE A N 1
ATOM 860 C CA . ILE A 1 117 ? 9.422 -9.825 3.868 1.00 96.38 117 ILE A CA 1
ATOM 861 C C . ILE A 1 117 ? 9.521 -9.178 2.483 1.00 96.38 117 ILE A C 1
ATOM 863 O O . ILE A 1 117 ? 8.510 -9.134 1.776 1.00 96.38 117 ILE A O 1
ATOM 867 N N . PRO A 1 118 ? 10.686 -8.639 2.086 1.00 95.94 118 PRO A N 1
ATOM 868 C CA . PRO A 1 118 ? 10.871 -8.129 0.737 1.00 95.94 118 PRO A CA 1
ATOM 869 C C . PRO A 1 118 ? 10.955 -9.292 -0.254 1.00 95.94 118 PRO A C 1
ATOM 871 O O . PRO A 1 118 ? 11.633 -10.288 -0.003 1.00 95.94 118 PRO A O 1
ATOM 874 N N . VAL A 1 119 ? 10.266 -9.160 -1.382 1.00 94.62 119 VAL A N 1
ATOM 875 C CA . VAL A 1 119 ? 10.225 -10.145 -2.464 1.00 94.62 119 VAL A CA 1
ATOM 876 C C . VAL A 1 119 ? 10.397 -9.455 -3.811 1.00 94.62 119 VAL A C 1
ATOM 878 O O . VAL A 1 119 ? 10.018 -8.294 -3.979 1.00 94.62 119 VAL A O 1
ATOM 881 N N . GLU A 1 120 ? 10.941 -10.187 -4.778 1.00 93.81 120 GLU A N 1
ATOM 882 C CA . GLU A 1 120 ? 11.053 -9.760 -6.170 1.00 93.81 120 GLU A CA 1
ATOM 883 C C . GLU A 1 120 ? 10.285 -10.736 -7.066 1.00 93.81 120 GLU A C 1
ATOM 885 O O . GLU A 1 120 ? 10.455 -11.954 -6.985 1.00 93.81 120 GLU A O 1
ATOM 890 N N . VAL A 1 121 ? 9.392 -10.197 -7.891 1.00 90.62 121 VAL A N 1
ATOM 891 C CA . VAL A 1 121 ? 8.559 -10.962 -8.815 1.00 90.62 121 VAL A CA 1
ATOM 892 C C . VAL A 1 121 ? 9.276 -11.081 -10.151 1.00 90.62 121 VAL A C 1
ATOM 894 O O . VAL A 1 121 ? 9.493 -10.090 -10.850 1.00 90.62 121 VAL A O 1
ATOM 897 N N . HIS A 1 122 ? 9.562 -12.318 -10.543 1.00 87.75 122 HIS A N 1
ATOM 898 C CA . HIS A 1 122 ? 10.084 -12.642 -11.862 1.00 87.75 122 HIS A CA 1
ATOM 899 C C . HIS A 1 122 ? 8.980 -13.273 -12.705 1.00 87.75 122 HIS A C 1
ATOM 901 O O . HIS A 1 122 ? 8.503 -14.360 -12.394 1.00 87.75 122 HIS A O 1
ATOM 907 N N . LEU A 1 123 ? 8.588 -12.588 -13.780 1.00 83.44 123 LEU A N 1
ATOM 908 C CA . LEU A 1 123 ? 7.623 -13.124 -14.736 1.00 83.44 123 LEU A CA 1
ATOM 909 C C . LEU A 1 123 ? 8.289 -14.144 -15.659 1.00 83.44 123 LEU A C 1
ATOM 911 O O . LEU A 1 123 ? 9.343 -13.867 -16.256 1.00 83.44 123 LEU A O 1
ATOM 915 N N . THR A 1 124 ? 7.623 -15.283 -15.821 1.00 85.06 124 THR A N 1
ATOM 916 C CA . THR A 1 124 ? 7.940 -16.288 -16.837 1.00 85.06 124 THR A CA 1
ATOM 917 C C . THR A 1 124 ? 7.693 -15.737 -18.243 1.00 85.06 124 THR A C 1
ATOM 919 O O . THR A 1 124 ? 7.037 -14.710 -18.434 1.00 85.06 124 THR A O 1
ATOM 922 N N . GLU A 1 125 ? 8.224 -16.412 -19.261 1.00 79.06 125 GLU A N 1
ATOM 923 C CA . GLU A 1 125 ? 8.071 -15.987 -20.656 1.00 79.06 125 GLU A CA 1
ATOM 924 C C . GLU A 1 125 ? 6.597 -15.890 -21.083 1.00 79.06 125 GLU A C 1
ATOM 926 O O . GLU A 1 125 ? 6.192 -14.894 -21.685 1.00 79.06 125 GLU A O 1
ATOM 931 N N . ALA A 1 126 ? 5.769 -16.859 -20.677 1.00 81.19 126 ALA A N 1
ATOM 932 C CA . ALA A 1 126 ? 4.336 -16.860 -20.960 1.00 81.19 126 ALA A CA 1
ATOM 933 C C . ALA A 1 126 ? 3.617 -15.640 -20.348 1.00 81.19 126 ALA A C 1
ATOM 935 O O . ALA A 1 126 ? 2.796 -15.003 -21.008 1.00 81.19 126 ALA A O 1
ATOM 936 N N . GLU A 1 127 ? 3.966 -15.255 -19.118 1.00 78.75 127 GLU A N 1
ATOM 937 C CA . GLU A 1 127 ? 3.333 -14.141 -18.397 1.00 78.75 127 GLU A CA 1
ATOM 938 C C . GLU A 1 127 ? 3.736 -12.761 -18.938 1.00 78.75 127 GLU A C 1
ATOM 940 O O . GLU A 1 127 ? 2.968 -11.800 -18.834 1.00 78.75 127 GLU A O 1
ATOM 945 N N . ARG A 1 128 ? 4.924 -12.638 -19.545 1.00 72.75 128 ARG A N 1
ATOM 946 C CA . ARG A 1 128 ? 5.412 -11.368 -20.116 1.00 72.75 128 ARG A CA 1
ATOM 947 C C . ARG A 1 128 ? 4.552 -10.875 -21.273 1.00 72.75 128 ARG A C 1
ATOM 949 O O . ARG A 1 128 ? 4.349 -9.674 -21.406 1.00 72.75 128 ARG A O 1
ATOM 956 N N . THR A 1 129 ? 4.022 -11.788 -22.082 1.00 67.06 129 THR A N 1
ATOM 957 C CA . THR A 1 129 ? 3.198 -11.446 -23.256 1.00 67.06 129 THR A CA 1
ATOM 958 C C . THR A 1 129 ? 1.836 -10.845 -22.880 1.00 67.06 129 THR A C 1
ATOM 960 O O . THR A 1 129 ? 1.265 -10.040 -23.626 1.00 67.06 129 THR A O 1
ATOM 963 N N . ILE A 1 130 ? 1.331 -11.194 -21.694 1.00 67.94 130 ILE A N 1
ATOM 964 C CA . ILE A 1 130 ? 0.033 -10.753 -21.174 1.00 67.94 130 ILE A CA 1
ATOM 965 C C . ILE A 1 130 ? 0.165 -9.390 -20.478 1.00 67.94 130 ILE A C 1
ATOM 967 O O . ILE A 1 130 ? -0.699 -8.532 -20.651 1.00 67.94 130 ILE A O 1
ATOM 971 N N . ASN A 1 131 ? 1.267 -9.167 -19.753 1.00 56.53 131 ASN A N 1
ATOM 972 C CA . ASN A 1 131 ? 1.462 -8.026 -18.849 1.00 56.53 131 ASN A CA 1
ATOM 973 C C . ASN A 1 131 ? 2.138 -6.789 -19.478 1.00 56.53 131 ASN A C 1
ATOM 975 O O . ASN A 1 131 ? 2.628 -5.919 -18.757 1.00 56.53 131 ASN A O 1
ATOM 979 N N . ASP A 1 132 ? 2.172 -6.678 -20.808 1.00 60.97 132 ASP A N 1
ATOM 980 C CA . ASP A 1 132 ? 2.648 -5.460 -21.472 1.00 60.97 132 ASP A CA 1
ATOM 981 C C . ASP A 1 132 ? 1.538 -4.394 -21.537 1.00 60.97 132 ASP A C 1
ATOM 983 O O . ASP A 1 132 ? 0.690 -4.398 -22.434 1.00 60.97 132 ASP A O 1
ATOM 987 N N . THR A 1 133 ? 1.543 -3.477 -20.569 1.00 57.41 133 THR A N 1
ATOM 988 C CA . THR A 1 133 ? 0.632 -2.318 -20.510 1.00 57.41 133 THR A CA 1
ATOM 989 C C . THR A 1 133 ? 1.125 -1.138 -21.365 1.00 57.41 133 THR A C 1
ATOM 991 O O . THR A 1 133 ? 0.381 -0.185 -21.586 1.00 57.41 133 THR A O 1
ATOM 994 N N . ASN A 1 134 ? 2.345 -1.204 -21.913 1.00 55.94 134 ASN A N 1
ATOM 995 C CA . ASN A 1 134 ? 2.945 -0.146 -22.733 1.00 55.94 134 ASN A CA 1
ATOM 996 C C . ASN A 1 134 ? 2.673 -0.313 -24.234 1.00 55.94 134 ASN A C 1
ATOM 998 O O . ASN A 1 134 ? 3.229 0.428 -25.043 1.00 55.94 134 ASN A O 1
ATOM 1002 N N . LYS A 1 135 ? 1.766 -1.219 -24.623 1.00 57.06 135 LYS A N 1
ATOM 1003 C CA . LYS A 1 135 ? 1.371 -1.469 -26.025 1.00 57.06 135 LYS A CA 1
ATOM 1004 C C . LYS A 1 135 ? 1.073 -0.197 -26.828 1.00 57.06 135 LYS A C 1
ATOM 1006 O O . LYS A 1 135 ? 1.371 -0.150 -28.017 1.00 57.06 135 LYS A O 1
ATOM 1011 N N . LEU A 1 136 ? 0.545 0.844 -26.181 1.00 54.50 136 LEU A N 1
ATOM 1012 C CA . LEU A 1 136 ? 0.250 2.138 -26.808 1.00 54.50 136 LEU A CA 1
ATOM 1013 C C . LEU A 1 136 ? 1.498 2.997 -27.090 1.00 54.50 136 LEU A C 1
ATOM 1015 O O . LEU A 1 136 ? 1.494 3.752 -28.057 1.00 54.50 136 LEU A O 1
ATOM 1019 N N . TRP A 1 137 ? 2.573 2.855 -26.310 1.00 56.91 137 TRP A N 1
ATOM 1020 C CA . TRP A 1 137 ? 3.842 3.575 -26.497 1.00 56.91 137 TRP A CA 1
ATOM 1021 C C . TRP A 1 137 ? 4.835 2.847 -27.412 1.00 56.91 137 TRP A C 1
ATOM 1023 O O . TRP A 1 137 ? 5.783 3.466 -27.888 1.00 56.91 137 TRP A O 1
ATOM 1033 N N . HIS A 1 138 ? 4.609 1.564 -27.722 1.00 57.91 138 HIS A N 1
ATOM 1034 C CA . HIS A 1 138 ? 5.400 0.835 -28.728 1.00 57.91 138 HIS A CA 1
ATOM 1035 C C . HIS A 1 138 ? 5.111 1.289 -30.167 1.00 57.91 138 HIS A C 1
ATOM 1037 O O . HIS A 1 138 ? 5.889 0.995 -31.075 1.00 57.91 138 HIS A O 1
ATOM 1043 N N . THR A 1 139 ? 4.014 2.022 -30.393 1.00 48.16 139 THR A N 1
ATOM 1044 C CA . TH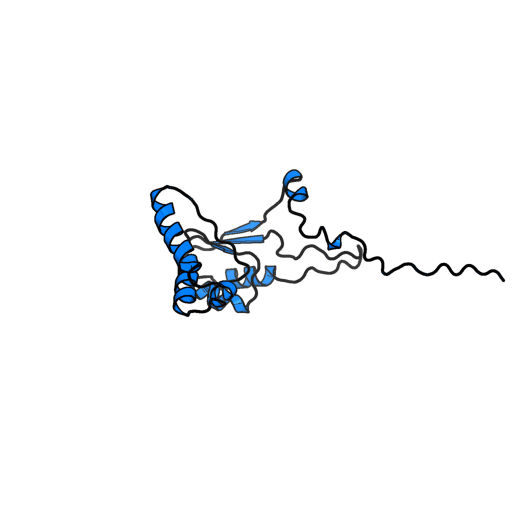R A 1 139 ? 3.742 2.641 -31.696 1.00 48.16 139 THR A CA 1
ATOM 1045 C C . THR A 1 139 ? 4.644 3.862 -31.836 1.00 48.16 139 THR A C 1
ATOM 1047 O O . THR A 1 139 ? 4.390 4.892 -31.215 1.00 48.16 139 THR A O 1
ATOM 1050 N N . GLN A 1 140 ? 5.715 3.739 -32.628 1.00 46.62 140 GLN A N 1
ATOM 1051 C CA . GLN A 1 140 ? 6.636 4.839 -32.921 1.00 46.62 140 GLN A CA 1
ATOM 1052 C C . GLN A 1 140 ? 5.857 6.115 -33.260 1.00 46.62 140 GLN A C 1
ATOM 1054 O O . GLN A 1 140 ? 5.063 6.151 -34.204 1.00 46.62 140 GLN A O 1
ATOM 1059 N N . SER A 1 141 ? 6.097 7.168 -32.477 1.00 45.53 141 SER A N 1
ATOM 1060 C CA . SER A 1 141 ? 5.574 8.495 -32.768 1.00 45.53 141 SER A CA 1
ATOM 1061 C C . SER A 1 141 ? 6.068 8.906 -34.154 1.00 45.53 141 SER A C 1
ATOM 1063 O O . SER A 1 141 ? 7.270 8.990 -34.396 1.00 45.53 141 SER A O 1
ATOM 1065 N N . ARG A 1 142 ? 5.136 9.153 -35.079 1.00 51.94 142 ARG A N 1
ATOM 1066 C CA . ARG A 1 142 ? 5.374 9.498 -36.495 1.00 51.94 142 ARG A CA 1
ATOM 1067 C C . ARG A 1 142 ? 6.032 10.877 -36.698 1.00 51.94 142 ARG A C 1
ATOM 1069 O O . ARG A 1 142 ? 5.958 11.442 -37.784 1.00 51.94 142 ARG A O 1
ATOM 1076 N N . VAL A 1 143 ? 6.641 11.435 -35.653 1.00 52.88 143 VAL A N 1
ATOM 1077 C CA . VAL A 1 143 ? 7.219 12.783 -35.595 1.00 52.88 143 VAL A CA 1
ATOM 1078 C C . VAL A 1 143 ? 8.744 12.697 -35.699 1.00 52.88 143 VAL A C 1
ATOM 1080 O O . VAL A 1 143 ? 9.471 13.211 -34.863 1.00 52.88 143 VAL A O 1
ATOM 1083 N N . GLN A 1 144 ? 9.244 11.996 -36.713 1.00 44.66 144 GLN A N 1
ATOM 1084 C CA . GLN A 1 144 ? 10.588 12.213 -37.253 1.00 44.66 144 GLN A CA 1
ATOM 1085 C C . GLN A 1 144 ? 10.683 11.531 -38.620 1.00 44.66 144 GLN A C 1
ATOM 1087 O O . GLN A 1 144 ? 11.204 10.432 -38.773 1.00 44.66 144 GLN A O 1
ATOM 1092 N N . SER A 1 145 ? 10.152 12.195 -39.642 1.00 38.19 145 SER A N 1
ATOM 1093 C CA . SER A 1 145 ? 10.690 12.040 -40.991 1.00 38.19 145 SER A CA 1
ATOM 1094 C C . SER A 1 145 ? 11.509 13.298 -41.263 1.00 38.19 145 SER A C 1
ATOM 1096 O O . SER A 1 145 ? 10.910 14.367 -41.397 1.00 38.19 145 SER A O 1
ATOM 1098 N N . PRO A 1 146 ? 12.852 13.235 -41.294 1.00 41.94 146 PRO A N 1
ATOM 1099 C CA . PRO A 1 146 ? 13.607 14.308 -41.910 1.00 41.94 146 PRO A CA 1
ATOM 1100 C C . PRO A 1 146 ? 13.216 14.322 -43.387 1.00 41.94 146 PRO A C 1
ATOM 1102 O O . PRO A 1 146 ? 13.267 13.292 -44.060 1.00 41.94 146 PRO A O 1
ATOM 1105 N N . ALA A 1 147 ? 12.747 15.472 -43.863 1.00 42.66 147 ALA A N 1
ATOM 1106 C CA . ALA A 1 147 ? 12.506 15.688 -45.276 1.00 42.66 147 ALA A CA 1
ATOM 1107 C C . ALA A 1 147 ? 13.811 15.406 -46.031 1.00 42.66 147 ALA A C 1
ATOM 1109 O O . ALA A 1 147 ? 14.812 16.097 -45.842 1.00 42.66 147 ALA A O 1
ATOM 1110 N N . SER A 1 148 ? 13.805 14.370 -46.864 1.00 47.28 148 SER A N 1
ATOM 1111 C CA . SER A 1 148 ? 14.809 14.169 -47.897 1.00 47.28 148 SER A CA 1
ATOM 1112 C C . SER A 1 148 ? 14.635 15.275 -48.937 1.00 47.28 148 SER A C 1
ATOM 1114 O O . SER A 1 148 ? 13.847 15.134 -49.871 1.00 47.28 148 SER A O 1
ATOM 1116 N N . ALA A 1 149 ? 15.327 16.395 -48.745 1.00 41.16 149 ALA A N 1
ATOM 1117 C CA . ALA A 1 149 ? 15.576 17.347 -49.814 1.00 41.16 149 ALA A CA 1
ATOM 1118 C C . ALA A 1 149 ? 16.794 16.845 -50.596 1.00 41.16 149 ALA A C 1
ATOM 1120 O O . ALA A 1 149 ? 17.942 17.117 -50.255 1.00 41.16 149 ALA A O 1
ATOM 1121 N N . THR A 1 150 ? 16.510 16.034 -51.609 1.00 40.53 150 THR A N 1
ATOM 1122 C CA . THR A 1 150 ? 17.361 15.920 -52.789 1.00 40.53 150 THR A CA 1
ATOM 1123 C C . THR A 1 150 ? 17.318 17.270 -53.495 1.00 40.53 150 THR A C 1
ATOM 1125 O O . THR A 1 150 ? 16.229 17.701 -53.857 1.00 40.53 150 THR A O 1
ATOM 1128 N N . GLU A 1 151 ? 18.461 17.909 -53.714 1.00 36.34 151 GLU A N 1
ATOM 1129 C CA . GLU A 1 151 ? 18.672 18.715 -54.918 1.00 36.34 151 GLU A CA 1
ATOM 1130 C C . GLU A 1 151 ? 20.173 18.869 -55.180 1.00 36.34 151 GLU A C 1
ATOM 1132 O O . GLU A 1 151 ? 20.973 19.137 -54.284 1.00 36.34 151 GLU A O 1
ATOM 1137 N N . GLU A 1 152 ? 20.514 18.562 -56.425 1.00 36.88 152 GLU A N 1
ATOM 1138 C CA . GLU A 1 152 ? 21.838 18.499 -57.023 1.00 36.88 152 GLU A CA 1
ATOM 1139 C C . GLU A 1 152 ? 22.426 19.899 -57.249 1.00 36.88 152 GLU A C 1
ATOM 1141 O O . GLU A 1 152 ? 21.697 20.872 -57.456 1.00 36.88 152 GLU A O 1
ATOM 1146 N N . GLY A 1 153 ? 23.759 19.966 -57.270 1.00 34.88 153 GLY A N 1
ATOM 1147 C CA . GLY A 1 153 ? 24.549 21.124 -57.681 1.00 34.88 153 GLY A CA 1
ATOM 1148 C C . GLY A 1 153 ? 26.031 20.799 -57.651 1.00 34.88 153 GLY A C 1
ATOM 1149 O O . GLY A 1 153 ? 26.608 20.887 -56.547 1.00 34.88 153 GLY A O 1
#

Secondary structure (DSSP, 8-state):
--TTHHHHHHHHHHHHHHTT-------S-SHHHHTSSSHHHHHHHHHHHHT-S-EEE----GGGHHHHHTTS---HHHHHHHHHTSPPPPEETTTTEEPPPTTTTEEEEE-TTSPPEEEE----HHHHHH--TTTTTSS--S-----------

Radius of gyration: 21.74 Å; chains: 1; bounding box: 47×41×71 Å